Protein AF-A0A529NPZ7-F1 (afdb_monomer_lite)

Sequence (162 aa):
AHVDRLAELATPALFITGSEDRNSTPAMSAAMARLAPSGQCLVLSGEKHMMTIASPKKVTQHITAFLDRAADVAASAQTAFDPIEFRRALGSFLTGVTIVTTVDEAGDPRGFTANSFTSVSLEPPLVLVCIAKKALGHQAFSTSRGFAINILSEDQKAASGI

Radius of gyration: 30.35 Å; chains: 1; bounding box: 64×34×80 Å

pLDDT: mean 90.65, std 9.66, range [50.78, 98.12]

Secondary structure (DSSP, 8-state):
--GGGGGG--S-EEEEEETT-SSS-HHHHHHHHHHSTTEEEEEETT--TTHHHHSHHHHHHHHHHHHHHHHHHHHHT-----HHHHHHHHHTS----EEEEEE-TTS-EEEEEES--EEEETTTTEEE-PPPTT-TTHHHHHH-S--EEEEPPGGGGGGGG-

Structure (mmCIF, N/CA/C/O backbone):
data_AF-A0A529NPZ7-F1
#
_entry.id   AF-A0A529NPZ7-F1
#
loop_
_atom_site.group_PDB
_atom_site.id
_atom_site.type_symbol
_atom_site.label_atom_id
_atom_site.label_alt_id
_atom_site.label_comp_id
_atom_site.label_asym_id
_atom_site.label_entity_id
_atom_site.label_seq_id
_atom_site.pdbx_PDB_ins_code
_atom_site.Cartn_x
_atom_site.Cartn_y
_atom_site.Cartn_z
_atom_site.occupancy
_atom_site.B_iso_or_equiv
_atom_site.auth_seq_id
_atom_site.auth_comp_id
_atom_site.auth_asym_id
_atom_site.auth_atom_id
_atom_site.pdbx_PDB_model_num
ATOM 1 N N . ALA A 1 1 ? -34.585 10.339 27.191 1.00 50.78 1 ALA A N 1
ATOM 2 C CA . ALA A 1 1 ? -34.608 10.688 25.755 1.00 50.78 1 ALA A CA 1
ATOM 3 C C . ALA A 1 1 ? -33.430 10.117 24.937 1.00 50.78 1 ALA A C 1
ATOM 5 O O . ALA A 1 1 ? -33.435 10.294 23.729 1.00 50.78 1 ALA A O 1
ATOM 6 N N . HIS A 1 2 ? -32.443 9.412 25.527 1.00 58.34 2 HIS A N 1
ATOM 7 C CA . HIS A 1 2 ? -31.305 8.845 24.767 1.00 58.34 2 HIS A CA 1
ATOM 8 C C . HIS A 1 2 ? -31.008 7.359 25.045 1.00 58.34 2 HIS A C 1
ATOM 10 O O . HIS A 1 2 ? -30.018 6.845 24.539 1.00 58.34 2 HIS A O 1
ATOM 16 N N . VAL A 1 3 ? -31.838 6.664 25.835 1.00 60.53 3 VAL A N 1
ATOM 17 C CA . VAL A 1 3 ? -31.609 5.247 26.188 1.00 60.53 3 VAL A CA 1
ATOM 18 C C . VAL A 1 3 ? -31.648 4.358 24.942 1.00 60.53 3 VAL A C 1
ATOM 20 O O . VAL A 1 3 ? -30.805 3.479 24.799 1.00 60.53 3 VAL A O 1
ATOM 23 N N . ASP A 1 4 ? -32.537 4.667 23.998 1.00 71.38 4 ASP A N 1
ATOM 24 C CA . ASP A 1 4 ? -32.712 3.891 22.764 1.00 71.38 4 ASP A CA 1
ATOM 25 C C . ASP A 1 4 ? -31.493 3.975 21.827 1.00 71.38 4 ASP A C 1
ATOM 27 O O . ASP A 1 4 ? -31.254 3.072 21.034 1.00 71.38 4 ASP A O 1
ATOM 31 N N . ARG A 1 5 ? -30.660 5.017 21.969 1.00 85.31 5 ARG A N 1
ATOM 32 C CA . ARG A 1 5 ? -29.449 5.215 21.154 1.00 85.31 5 ARG A CA 1
ATOM 33 C C . ARG A 1 5 ? -28.237 4.433 21.655 1.00 85.31 5 ARG A C 1
ATOM 35 O O . ARG A 1 5 ? -27.226 4.380 20.963 1.00 85.31 5 ARG A O 1
ATOM 42 N N . LEU A 1 6 ? -28.306 3.831 22.846 1.00 87.44 6 LEU A N 1
ATOM 43 C CA . LEU A 1 6 ? -27.200 3.019 23.366 1.00 87.44 6 LEU A CA 1
ATOM 44 C C . LEU A 1 6 ? -26.922 1.807 22.468 1.00 87.44 6 LEU A C 1
ATOM 46 O O . LEU A 1 6 ? -25.761 1.450 22.286 1.00 87.44 6 LEU A O 1
ATOM 50 N N . ALA A 1 7 ? -27.965 1.248 21.848 1.00 88.19 7 ALA A N 1
ATOM 51 C CA . ALA A 1 7 ? -27.858 0.142 20.898 1.00 88.19 7 ALA A CA 1
ATOM 52 C C . ALA A 1 7 ? -27.091 0.503 19.614 1.00 88.19 7 ALA A C 1
ATOM 54 O O . ALA A 1 7 ? -26.570 -0.383 18.944 1.00 88.19 7 ALA A O 1
ATOM 55 N N . GLU A 1 8 ? -26.984 1.793 19.290 1.00 90.81 8 GLU A N 1
ATOM 56 C CA . GLU A 1 8 ? -26.308 2.298 18.090 1.00 90.81 8 GLU A CA 1
ATOM 57 C C . GLU A 1 8 ? -24.822 2.617 18.331 1.00 90.81 8 GLU A C 1
ATOM 59 O O . GLU A 1 8 ? -24.124 3.058 17.416 1.00 90.81 8 GLU A O 1
ATOM 64 N N . LEU A 1 9 ? -24.311 2.440 19.556 1.00 87.88 9 LEU A N 1
ATOM 65 C CA . LEU A 1 9 ? -22.918 2.750 19.871 1.00 87.88 9 LEU A CA 1
ATOM 66 C C . LEU A 1 9 ? -21.962 1.801 19.136 1.00 87.88 9 LEU A C 1
ATOM 68 O O . LEU A 1 9 ? -21.863 0.619 19.457 1.00 87.88 9 LEU A O 1
ATOM 72 N N . ALA A 1 10 ? -21.202 2.359 18.192 1.00 86.56 10 ALA A N 1
ATOM 73 C CA . ALA A 1 10 ? -20.157 1.648 17.453 1.00 86.56 10 ALA A CA 1
ATOM 74 C C . ALA A 1 10 ? -18.850 1.470 18.252 1.00 86.56 10 ALA A C 1
ATOM 76 O O . ALA A 1 10 ? -17.959 0.738 17.830 1.00 86.56 10 ALA A O 1
ATOM 77 N N . THR A 1 11 ? -18.713 2.150 19.392 1.00 86.81 11 THR A N 1
ATOM 78 C CA . THR A 1 11 ? -17.511 2.124 20.234 1.00 86.81 11 THR A CA 1
ATOM 79 C C . THR A 1 11 ? -17.769 1.385 21.547 1.00 86.81 11 THR A C 1
ATOM 81 O O . THR A 1 11 ? -18.888 1.447 22.066 1.00 86.81 11 THR A O 1
ATOM 84 N N . PRO A 1 12 ? -16.742 0.759 22.153 1.00 91.19 12 PRO A N 1
ATOM 85 C CA . PRO A 1 12 ? -16.838 0.245 23.515 1.00 91.19 12 PRO A CA 1
ATOM 86 C C . PRO A 1 12 ? -17.325 1.320 24.495 1.00 91.19 12 PRO A C 1
ATOM 88 O O . PRO A 1 12 ? -16.905 2.475 24.415 1.00 91.19 12 PRO A O 1
ATOM 91 N N . ALA A 1 13 ? -18.178 0.936 25.447 1.00 93.44 13 ALA A N 1
ATOM 92 C CA . ALA A 1 13 ? -18.731 1.850 26.446 1.00 93.44 13 ALA A CA 1
ATOM 93 C C . ALA A 1 13 ? -18.572 1.289 27.864 1.00 93.44 13 ALA A C 1
ATOM 95 O O . ALA A 1 13 ? -18.937 0.145 28.132 1.00 93.44 13 ALA A O 1
ATOM 96 N N . LEU A 1 14 ? -18.059 2.105 28.787 1.00 94.94 14 LEU A N 1
ATOM 97 C CA . LEU A 1 14 ? -17.931 1.756 30.201 1.00 94.94 14 LEU A CA 1
ATOM 98 C C . LEU A 1 14 ? -18.959 2.526 31.035 1.00 94.94 14 LEU A C 1
ATOM 100 O O . LEU A 1 14 ? -18.949 3.755 31.072 1.00 94.94 14 LEU A O 1
ATOM 104 N N . PHE A 1 15 ? -19.800 1.793 31.757 1.00 94.75 15 PHE A N 1
ATOM 105 C CA . PHE A 1 15 ? -20.763 2.319 32.718 1.00 94.75 15 PHE A CA 1
ATOM 106 C C . PHE A 1 15 ? -20.252 2.021 34.124 1.00 94.75 15 PHE A C 1
ATOM 108 O O . PHE A 1 15 ? -20.143 0.860 34.515 1.00 94.75 15 PHE A O 1
ATOM 115 N N . ILE A 1 16 ? -19.922 3.061 34.886 1.00 94.44 16 ILE A N 1
ATOM 116 C CA . ILE A 1 16 ? -19.408 2.922 36.251 1.00 94.44 16 ILE A CA 1
ATOM 117 C C . ILE A 1 16 ? -20.479 3.418 37.220 1.00 94.44 16 ILE A C 1
ATOM 119 O O . ILE A 1 16 ? -21.064 4.476 36.995 1.00 94.44 16 ILE A O 1
ATOM 123 N N . THR A 1 17 ? -20.691 2.703 38.322 1.00 95.56 17 THR A N 1
ATOM 124 C CA . THR A 1 17 ? -21.464 3.214 39.461 1.00 95.56 17 THR A CA 1
ATOM 125 C C . THR A 1 17 ? -20.941 2.692 40.797 1.00 95.56 17 THR A C 1
ATOM 127 O O . THR A 1 17 ? -20.174 1.732 40.840 1.00 95.56 17 THR A O 1
ATOM 130 N N . GLY A 1 18 ? -21.346 3.319 41.898 1.00 94.88 18 GLY A N 1
ATOM 131 C CA . GLY A 1 18 ? -21.068 2.853 43.249 1.00 94.88 18 GLY A CA 1
ATOM 132 C C . GLY A 1 18 ? -22.091 1.833 43.751 1.00 94.88 18 GLY A C 1
ATOM 133 O O . GLY A 1 18 ? -23.272 1.897 43.411 1.00 94.88 18 GLY A O 1
ATOM 134 N N . SER A 1 19 ? -21.661 0.889 44.593 1.00 94.88 19 SER A N 1
ATOM 135 C CA . SER A 1 19 ? -22.555 -0.130 45.167 1.00 94.88 19 SER A CA 1
ATOM 136 C C . SER A 1 19 ? -23.633 0.447 46.090 1.00 94.88 19 SER A C 1
ATOM 138 O O . SER A 1 19 ? -24.657 -0.194 46.304 1.00 94.88 19 SER A O 1
ATOM 140 N N . GLU A 1 20 ? -23.402 1.637 46.648 1.00 93.44 20 GLU A N 1
ATOM 141 C CA . GLU A 1 20 ? -24.321 2.330 47.557 1.00 93.44 20 GLU A CA 1
ATOM 142 C C . GLU A 1 20 ? -25.038 3.515 46.885 1.00 93.44 20 GLU A C 1
ATOM 144 O O . GLU A 1 20 ? -25.708 4.304 47.559 1.00 93.44 20 GLU A O 1
ATOM 149 N N . ASP A 1 21 ? -24.902 3.673 45.564 1.00 89.25 21 ASP A N 1
ATOM 150 C CA . ASP A 1 21 ? -25.582 4.732 44.824 1.00 89.25 21 ASP A CA 1
ATOM 151 C C . ASP A 1 21 ? -27.078 4.416 44.647 1.00 89.25 21 ASP A C 1
ATOM 153 O O . ASP A 1 21 ? -27.466 3.404 44.060 1.00 89.25 21 ASP A O 1
ATOM 157 N N . ARG A 1 22 ? -27.932 5.312 45.154 1.00 89.19 22 ARG A N 1
ATOM 158 C CA . ARG A 1 22 ? -29.396 5.229 45.033 1.00 89.19 22 ARG A CA 1
ATOM 159 C C . ARG A 1 22 ? -29.933 5.892 43.762 1.00 89.19 22 ARG A C 1
ATOM 161 O O . ARG A 1 22 ? -31.032 5.554 43.340 1.00 89.19 22 ARG A O 1
ATOM 168 N N . ASN A 1 23 ? -29.176 6.812 43.165 1.00 86.06 23 ASN A N 1
ATOM 169 C CA . ASN A 1 23 ? -29.573 7.567 41.975 1.00 86.06 23 ASN A CA 1
ATOM 170 C C . ASN A 1 23 ? -29.188 6.831 40.687 1.00 86.06 23 ASN A C 1
ATOM 172 O O . ASN A 1 23 ? -29.942 6.844 39.719 1.00 86.06 23 ASN A O 1
ATOM 176 N N . SER A 1 24 ? -28.029 6.168 40.683 1.00 85.62 24 SER A N 1
ATOM 177 C CA . SER A 1 24 ? -27.574 5.309 39.586 1.00 85.62 24 SER A CA 1
ATOM 178 C C . SER A 1 24 ? -27.286 3.911 40.115 1.00 85.62 24 SER A C 1
ATOM 180 O O . SER A 1 24 ? -26.137 3.509 40.255 1.00 85.62 24 SER A O 1
ATOM 182 N N . THR A 1 25 ? -28.328 3.154 40.452 1.00 92.94 25 THR A N 1
ATOM 183 C CA . THR A 1 25 ? -28.137 1.837 41.078 1.00 92.94 25 THR A CA 1
ATOM 184 C C . THR A 1 25 ? -27.304 0.886 40.199 1.00 92.94 25 THR A C 1
ATOM 186 O O . THR A 1 25 ? -27.367 0.971 38.967 1.00 92.94 25 THR A O 1
ATOM 189 N N . PRO A 1 26 ? -26.587 -0.091 40.790 1.00 93.25 26 PRO A N 1
ATOM 190 C CA . PRO A 1 26 ? -25.889 -1.139 40.037 1.00 93.25 26 PRO A CA 1
ATOM 191 C C . PRO A 1 26 ? -26.749 -1.825 38.967 1.00 93.25 26 PRO A C 1
ATOM 193 O O . PRO A 1 26 ? -26.279 -2.102 37.865 1.00 93.25 26 PRO A O 1
ATOM 196 N N . ALA A 1 27 ? -28.032 -2.051 39.264 1.00 93.69 27 ALA A N 1
ATOM 197 C CA . ALA A 1 27 ? -28.976 -2.646 38.325 1.00 93.69 27 ALA A CA 1
ATOM 198 C C . ALA A 1 27 ? -29.218 -1.757 37.093 1.00 93.69 27 ALA A C 1
ATOM 200 O O . ALA A 1 27 ? -29.284 -2.271 35.975 1.00 93.69 27 ALA A O 1
ATOM 201 N N . MET A 1 28 ? -29.308 -0.437 37.282 1.00 92.44 28 MET A N 1
ATOM 202 C CA . MET A 1 28 ? -29.471 0.524 36.188 1.00 92.44 28 MET A CA 1
ATOM 203 C C . MET A 1 28 ? -28.232 0.564 35.296 1.00 92.44 28 MET A C 1
ATOM 205 O O . MET A 1 28 ? -28.358 0.419 34.082 1.00 92.44 28 MET A O 1
ATOM 209 N N . SER A 1 29 ? -27.035 0.684 35.874 1.00 93.62 29 SER A N 1
ATOM 210 C CA . SER A 1 29 ? -25.790 0.692 35.094 1.00 93.62 29 SER A CA 1
ATOM 211 C C . SER A 1 29 ? -25.577 -0.624 34.341 1.00 93.62 29 SER A C 1
ATOM 213 O O . SER A 1 29 ? -25.164 -0.610 33.182 1.00 93.62 29 SER A O 1
ATOM 215 N N . ALA A 1 30 ? -25.951 -1.759 34.940 1.00 93.75 30 ALA A N 1
ATOM 216 C CA . ALA A 1 30 ? -25.925 -3.052 34.262 1.00 93.75 30 ALA A CA 1
ATOM 217 C C . ALA A 1 30 ? -26.935 -3.128 33.106 1.00 93.75 30 ALA A C 1
ATOM 219 O O . ALA A 1 30 ? -26.636 -3.713 32.066 1.00 93.75 30 ALA A O 1
ATOM 220 N N . ALA A 1 31 ? -28.125 -2.539 33.263 1.00 94.06 31 ALA A N 1
ATOM 221 C CA . ALA A 1 31 ? -29.108 -2.458 32.187 1.00 94.06 31 ALA A CA 1
ATOM 222 C C . ALA A 1 31 ? -28.602 -1.596 31.022 1.00 94.06 31 ALA A C 1
ATOM 224 O O . ALA A 1 31 ? -28.709 -2.019 29.876 1.00 94.06 31 ALA A O 1
ATOM 225 N N . MET A 1 32 ? -27.982 -0.447 31.306 1.00 93.25 32 MET A N 1
ATOM 226 C CA . MET A 1 32 ? -27.380 0.411 30.279 1.00 93.25 32 MET A CA 1
ATOM 227 C C . MET A 1 32 ? -26.240 -0.293 29.537 1.00 93.25 32 MET A C 1
ATOM 229 O O . MET A 1 32 ? -26.191 -0.244 28.311 1.00 93.25 32 MET A O 1
ATOM 233 N N . ALA A 1 33 ? -25.372 -1.007 30.259 1.00 93.56 33 ALA A N 1
ATOM 234 C CA . ALA A 1 33 ? -24.293 -1.777 29.648 1.00 93.56 33 ALA A CA 1
ATOM 235 C C . ALA A 1 33 ? -24.813 -2.865 28.699 1.00 93.56 33 ALA A C 1
ATOM 237 O O . ALA A 1 33 ? -24.243 -3.048 27.633 1.00 93.56 33 ALA A O 1
ATOM 238 N N . ARG A 1 34 ? -25.920 -3.541 29.039 1.00 94.12 34 ARG A N 1
ATOM 239 C CA . ARG A 1 34 ? -26.543 -4.542 28.154 1.00 94.12 34 ARG A CA 1
ATOM 240 C C . ARG A 1 34 ? -27.146 -3.950 26.881 1.00 94.12 34 ARG A C 1
ATOM 242 O O . ARG A 1 34 ? -27.279 -4.675 25.903 1.00 94.12 34 ARG A O 1
ATOM 249 N N . LEU A 1 35 ? -27.542 -2.678 26.900 1.00 93.62 35 LEU A N 1
ATOM 250 C CA . LEU A 1 35 ? -28.081 -2.006 25.718 1.00 93.62 35 LEU A CA 1
ATOM 251 C C . LEU A 1 35 ? -26.985 -1.595 24.731 1.00 93.62 35 LEU A C 1
ATOM 253 O O . LEU A 1 35 ? -27.279 -1.467 23.552 1.00 93.62 35 LEU A O 1
ATOM 257 N N . ALA A 1 36 ? -25.745 -1.396 25.184 1.00 91.69 36 ALA A N 1
ATOM 258 C CA . ALA A 1 36 ? -24.629 -1.065 24.305 1.00 91.69 36 ALA A CA 1
ATOM 259 C C . ALA A 1 36 ? -23.970 -2.345 23.742 1.00 91.69 36 ALA A C 1
ATOM 261 O O . ALA A 1 36 ? -23.602 -3.217 24.533 1.00 91.69 36 ALA A O 1
ATOM 262 N N . PRO A 1 37 ? -23.731 -2.461 22.417 1.00 89.75 37 PRO A N 1
ATOM 263 C CA . PRO A 1 37 ? -23.167 -3.672 21.801 1.00 89.75 37 PRO A CA 1
ATOM 264 C C . PRO A 1 37 ? -21.834 -4.137 22.405 1.00 89.75 37 PRO A C 1
ATOM 266 O O . PRO A 1 37 ? -21.543 -5.327 22.457 1.00 89.75 37 PRO A O 1
ATOM 269 N N . SER A 1 38 ? -21.017 -3.190 22.871 1.00 90.56 38 SER A N 1
ATOM 270 C CA . SER A 1 38 ? -19.747 -3.432 23.571 1.00 90.56 38 SER A CA 1
ATOM 271 C C . SER A 1 38 ? -19.728 -2.741 24.940 1.00 90.56 38 SER A C 1
ATOM 273 O O . SER A 1 38 ? -18.752 -2.088 25.318 1.00 90.56 38 SER A O 1
ATOM 275 N N . GLY A 1 39 ? -20.847 -2.826 25.665 1.00 92.12 39 GLY A N 1
ATOM 276 C CA . GLY A 1 39 ? -21.019 -2.220 26.980 1.00 92.12 39 GLY A CA 1
ATOM 277 C C . GLY A 1 39 ? -20.448 -3.057 28.125 1.00 92.12 39 GLY A C 1
ATOM 278 O O . GLY A 1 39 ? -20.653 -4.266 28.206 1.00 92.12 39 GLY A O 1
ATOM 279 N N . GLN A 1 40 ? -19.771 -2.398 29.062 1.00 93.88 40 GLN A N 1
ATOM 280 C CA . GLN A 1 40 ? -19.284 -2.993 30.307 1.00 93.88 40 GLN A CA 1
ATOM 281 C C . GLN A 1 40 ? -19.850 -2.232 31.502 1.00 93.88 40 GLN A C 1
ATOM 283 O O . GLN A 1 40 ? -19.872 -1.004 31.503 1.00 93.88 40 GLN A O 1
ATOM 288 N N . CYS A 1 41 ? -20.284 -2.953 32.535 1.00 95.56 41 CYS A N 1
ATOM 289 C CA . CYS A 1 41 ? -20.709 -2.359 33.799 1.00 95.56 41 CYS A CA 1
ATOM 290 C C . CYS A 1 41 ? -19.670 -2.647 34.880 1.00 95.56 41 CYS A C 1
ATO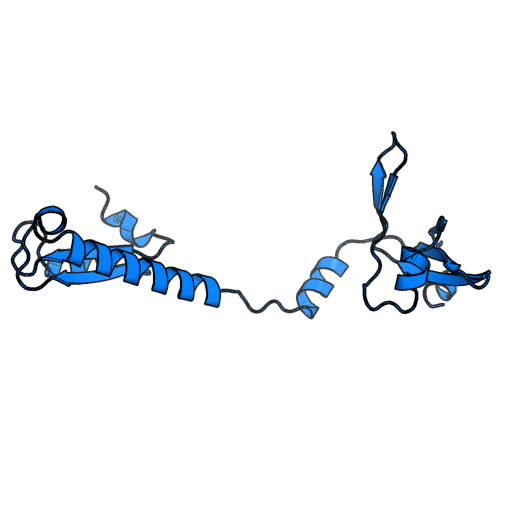M 292 O O . CYS A 1 41 ? -19.323 -3.804 35.114 1.00 95.56 41 CYS A O 1
ATOM 294 N N . LEU A 1 42 ? -19.229 -1.605 35.577 1.00 95.12 42 LEU A N 1
ATOM 295 C CA . LEU A 1 42 ? -18.346 -1.701 36.728 1.00 95.12 42 LEU A CA 1
ATOM 296 C C . LEU A 1 42 ? -19.031 -1.118 37.964 1.00 95.12 42 LEU A C 1
ATOM 298 O O . LEU A 1 42 ? -19.448 0.038 37.968 1.00 95.12 42 LEU A O 1
ATOM 302 N N . VAL A 1 43 ? -19.103 -1.916 39.028 1.00 95.62 43 VAL A N 1
ATOM 303 C CA . VAL A 1 43 ? -19.657 -1.494 40.318 1.00 95.62 43 VAL A CA 1
ATOM 304 C C . VAL A 1 43 ? -18.519 -1.334 41.318 1.00 95.62 43 VAL A C 1
ATOM 306 O O . VAL A 1 43 ? -17.831 -2.300 41.647 1.00 95.62 43 VAL A O 1
ATOM 309 N N . LEU A 1 44 ? -18.313 -0.117 41.813 1.00 94.00 44 LEU A N 1
ATOM 310 C CA . LEU A 1 44 ? -17.298 0.178 42.813 1.00 94.00 44 LEU A CA 1
ATOM 311 C C . LEU A 1 44 ? -17.871 -0.037 44.216 1.00 94.00 44 LEU A C 1
ATOM 313 O O . LEU A 1 44 ? -18.723 0.719 44.684 1.00 94.00 44 LEU A O 1
ATOM 317 N N . SER A 1 45 ? -17.382 -1.074 44.897 1.00 93.38 45 SER A N 1
ATOM 318 C CA . SER A 1 45 ? -17.786 -1.382 46.272 1.00 93.38 45 SER A CA 1
ATOM 319 C C . SER A 1 45 ? -17.494 -0.211 47.218 1.00 93.38 45 SER A C 1
ATOM 321 O O . SER A 1 45 ? -16.391 0.348 47.180 1.00 93.38 45 SER A O 1
ATOM 323 N N . GLY A 1 46 ? -18.478 0.123 48.057 1.00 92.38 46 GLY A N 1
ATOM 324 C CA . GLY A 1 46 ? -18.445 1.190 49.066 1.00 92.38 46 GLY A CA 1
ATOM 325 C C . GLY A 1 46 ? -18.615 2.612 48.520 1.00 92.38 46 GLY A C 1
ATOM 326 O O . GLY A 1 46 ? -18.593 3.568 49.287 1.00 92.38 46 GLY A O 1
ATOM 327 N N . GLU A 1 47 ? -18.771 2.777 47.205 1.00 94.38 47 GLU A N 1
ATOM 328 C CA . GLU A 1 47 ? -18.903 4.095 46.584 1.00 94.38 47 GLU A CA 1
ATOM 329 C C . GLU A 1 47 ? -20.372 4.515 46.419 1.00 94.38 47 GLU A C 1
ATOM 331 O O . GLU A 1 47 ? -21.279 3.683 46.327 1.00 94.38 47 GLU A O 1
ATOM 336 N N . LYS A 1 48 ? -20.592 5.830 46.323 1.00 91.62 48 LYS A N 1
ATOM 337 C CA . LYS A 1 48 ? -21.898 6.476 46.094 1.00 91.62 48 LYS A CA 1
ATOM 338 C C . LYS A 1 48 ? -21.851 7.335 44.826 1.00 91.62 48 LYS A C 1
ATOM 340 O O . LYS A 1 48 ? -20.840 7.376 44.135 1.00 91.62 48 LYS A O 1
ATOM 345 N N . HIS A 1 49 ? -22.924 8.076 44.559 1.00 88.12 49 HIS A N 1
ATOM 346 C CA . HIS A 1 49 ? -23.112 8.877 43.343 1.00 88.12 49 HIS A CA 1
ATOM 347 C C . HIS A 1 49 ? -21.925 9.760 42.929 1.00 88.12 49 HIS A C 1
ATOM 349 O O . HIS A 1 49 ? -21.587 9.852 41.754 1.00 88.12 49 HIS A O 1
ATOM 355 N N . MET A 1 50 ? -21.239 10.370 43.895 1.00 90.44 50 MET A N 1
ATOM 356 C CA . MET A 1 50 ? -20.124 11.289 43.644 1.00 90.44 50 MET A CA 1
ATOM 357 C C . MET A 1 50 ? -18.748 10.596 43.679 1.00 90.44 50 MET A C 1
ATOM 359 O O . MET A 1 50 ? -17.756 11.220 44.052 1.00 90.44 50 MET A O 1
ATOM 363 N N . MET A 1 51 ? -18.657 9.312 43.314 1.00 91.06 51 MET A N 1
ATOM 364 C CA . MET A 1 51 ? -17.408 8.524 43.344 1.00 91.06 51 MET A CA 1
ATOM 365 C C . MET A 1 51 ? -16.261 9.125 42.516 1.00 91.06 51 MET A C 1
ATOM 367 O O . MET A 1 51 ? -15.094 8.929 42.840 1.00 91.06 51 MET A O 1
ATOM 371 N N . THR A 1 52 ? -16.578 9.892 41.469 1.00 88.88 52 THR A N 1
ATOM 372 C CA . THR A 1 52 ? -15.594 10.618 40.650 1.00 88.88 52 THR A CA 1
ATOM 373 C C . THR A 1 52 ? -14.871 11.710 41.438 1.00 88.88 52 THR A C 1
ATOM 375 O O . THR A 1 52 ? -13.729 12.026 41.121 1.00 88.88 52 THR A O 1
ATOM 378 N N . ILE A 1 53 ? -15.511 12.257 42.477 1.00 91.38 53 ILE A N 1
ATOM 379 C CA . ILE A 1 53 ? -14.947 13.277 43.370 1.00 91.38 53 ILE A CA 1
ATOM 380 C C . ILE A 1 53 ? -14.417 12.647 44.659 1.00 91.38 53 ILE A C 1
ATOM 382 O O . ILE A 1 53 ? -13.356 13.034 45.137 1.00 91.38 53 ILE A O 1
ATOM 386 N N . ALA A 1 54 ? -15.142 11.676 45.221 1.00 90.81 54 ALA A N 1
ATOM 387 C CA . ALA A 1 54 ? -14.768 11.027 46.477 1.00 90.81 54 ALA A CA 1
ATOM 388 C C . ALA A 1 54 ? -13.549 10.102 46.320 1.00 90.81 54 ALA A C 1
ATOM 390 O O . ALA A 1 54 ? -12.673 10.080 47.183 1.00 90.81 54 ALA A O 1
ATOM 391 N N . SER A 1 55 ? -13.464 9.392 45.191 1.00 93.19 55 SER A N 1
ATOM 392 C CA . SER A 1 55 ? -12.446 8.374 44.918 1.00 93.19 55 SER A CA 1
ATOM 393 C C . SER A 1 55 ? -11.844 8.528 43.510 1.00 93.19 55 SER A C 1
ATOM 395 O O . SER A 1 55 ? -11.812 7.563 42.737 1.00 93.19 55 SER A O 1
ATOM 397 N N . PRO A 1 56 ? -11.307 9.713 43.147 1.00 93.38 56 PRO A N 1
ATOM 398 C CA . PRO A 1 56 ? -10.892 10.024 41.778 1.00 93.38 56 PRO A CA 1
ATOM 399 C C . PRO A 1 56 ? -9.828 9.056 41.261 1.00 93.38 56 PRO A C 1
ATOM 401 O O . PRO A 1 56 ? -9.919 8.581 40.136 1.00 93.38 56 PRO A O 1
ATOM 404 N N . LYS A 1 57 ? -8.854 8.676 42.100 1.00 93.94 57 LYS A N 1
ATOM 405 C CA . LYS A 1 57 ? -7.794 7.729 41.713 1.00 93.94 57 LYS A CA 1
ATOM 406 C C . LYS A 1 57 ? -8.353 6.362 41.312 1.00 93.94 57 LYS A C 1
ATOM 408 O O . LYS A 1 57 ? -7.931 5.807 40.303 1.00 93.94 57 LYS A O 1
ATOM 413 N N . LYS A 1 58 ? -9.313 5.845 42.084 1.00 92.94 58 LYS A N 1
ATOM 414 C CA . LYS A 1 58 ? -9.951 4.543 41.848 1.00 92.94 58 LYS A CA 1
ATOM 415 C C . LYS A 1 58 ? -10.732 4.566 40.537 1.00 92.94 58 LYS A C 1
ATOM 417 O O . LYS A 1 58 ? -10.577 3.670 39.717 1.00 92.94 58 LYS A O 1
ATOM 422 N N . VAL A 1 59 ? -11.515 5.622 40.306 1.00 93.31 59 VAL A N 1
ATOM 423 C CA . VAL A 1 59 ? -12.277 5.783 39.061 1.00 93.31 59 VAL A CA 1
ATOM 424 C C . VAL A 1 59 ? -11.344 5.913 37.855 1.00 93.31 59 VAL A C 1
ATOM 426 O O . VAL A 1 59 ? -11.507 5.175 36.885 1.00 93.31 59 VAL A O 1
ATOM 429 N N . THR A 1 60 ? -10.331 6.781 37.927 1.00 94.12 60 THR A N 1
ATOM 430 C CA . THR A 1 60 ? -9.365 6.978 36.837 1.00 94.12 60 THR A CA 1
ATOM 431 C C . THR A 1 60 ? -8.633 5.687 36.489 1.00 94.12 60 THR A C 1
ATOM 433 O O . THR A 1 60 ? -8.536 5.355 35.313 1.00 94.12 60 THR A O 1
ATOM 436 N N . GLN A 1 61 ? -8.191 4.910 37.484 1.00 95.50 61 GLN A N 1
ATOM 437 C CA . GLN A 1 61 ? -7.526 3.626 37.249 1.00 95.50 61 GLN A CA 1
ATOM 438 C C . GLN A 1 61 ? -8.388 2.672 36.407 1.00 95.50 61 GLN A C 1
ATOM 440 O O . GLN A 1 61 ? -7.884 2.008 35.502 1.00 95.50 61 GLN A O 1
ATOM 445 N N . HIS A 1 62 ? -9.692 2.613 36.677 1.00 94.69 62 HIS A N 1
ATOM 446 C CA . HIS A 1 62 ? -10.604 1.761 35.920 1.00 94.69 62 HIS A CA 1
ATOM 447 C C . HIS A 1 62 ? -10.890 2.282 34.512 1.00 94.69 62 HIS A C 1
ATOM 449 O O . HIS A 1 62 ? -10.999 1.473 33.590 1.00 94.69 62 HIS A O 1
ATOM 455 N N . ILE A 1 63 ? -10.974 3.603 34.337 1.00 94.25 63 ILE A N 1
ATOM 456 C CA . ILE A 1 63 ? -11.113 4.222 33.014 1.00 94.25 63 ILE A CA 1
ATOM 457 C C . ILE A 1 63 ? -9.880 3.910 32.165 1.00 94.25 63 ILE A C 1
ATOM 459 O O . ILE A 1 63 ? -10.028 3.412 31.054 1.00 94.25 63 ILE A O 1
ATOM 463 N N . THR A 1 64 ? -8.673 4.123 32.695 1.00 93.75 64 THR A N 1
ATOM 464 C CA . THR A 1 64 ? -7.425 3.819 31.980 1.00 93.75 64 THR A CA 1
ATOM 465 C C . THR A 1 64 ? -7.359 2.346 31.590 1.00 93.75 64 THR A C 1
ATOM 467 O O . THR A 1 64 ? -7.206 2.036 30.416 1.00 93.75 64 THR A O 1
ATOM 470 N N . ALA A 1 65 ? -7.616 1.431 32.530 1.00 93.38 65 ALA A N 1
ATOM 471 C CA . ALA A 1 65 ? -7.590 -0.001 32.237 1.00 93.38 65 ALA A CA 1
ATOM 472 C C . ALA A 1 65 ? -8.635 -0.429 31.186 1.00 93.38 65 ALA A C 1
ATOM 474 O O . ALA A 1 65 ? -8.438 -1.415 30.478 1.00 93.38 65 ALA A O 1
ATOM 475 N N . PHE A 1 66 ? -9.773 0.264 31.105 1.00 93.94 66 PHE A N 1
ATOM 476 C CA . PHE A 1 66 ? -10.765 0.035 30.056 1.00 93.94 66 PHE A CA 1
ATOM 477 C C . PHE A 1 66 ? -10.278 0.525 28.689 1.00 93.94 66 PHE A C 1
ATOM 479 O O . PHE A 1 66 ? -10.434 -0.200 27.708 1.00 93.94 66 PHE A O 1
ATOM 486 N N . LEU A 1 67 ? -9.668 1.712 28.635 1.00 91.12 67 LEU A N 1
ATOM 487 C CA . LEU A 1 67 ? -9.112 2.273 27.404 1.00 91.12 67 LEU A CA 1
ATOM 488 C C . LEU A 1 67 ? -7.984 1.400 26.844 1.00 91.12 67 LEU A C 1
ATOM 490 O O . LEU A 1 67 ? -7.994 1.118 25.649 1.00 91.12 67 LEU A O 1
ATOM 494 N N . ASP A 1 68 ? -7.087 0.902 27.697 1.00 90.00 68 ASP A N 1
ATOM 495 C CA . ASP A 1 68 ? -5.979 0.034 27.277 1.00 90.00 68 ASP A CA 1
ATOM 496 C C . ASP A 1 68 ? -6.500 -1.266 26.642 1.00 90.00 68 ASP A C 1
ATOM 498 O O . ASP A 1 68 ? -6.123 -1.624 25.529 1.00 90.00 68 ASP A O 1
ATOM 502 N N . ARG A 1 69 ? -7.475 -1.928 27.283 1.00 83.94 69 ARG A N 1
ATOM 503 C CA . ARG A 1 69 ? -8.099 -3.139 26.721 1.00 83.94 69 ARG A CA 1
ATOM 504 C C . ARG A 1 69 ? -8.861 -2.868 25.425 1.00 83.94 69 ARG A C 1
ATOM 506 O O . ARG A 1 69 ? -8.868 -3.712 24.534 1.00 83.94 69 ARG A O 1
ATOM 513 N N . ALA A 1 70 ? -9.540 -1.726 25.320 1.00 77.75 70 ALA A N 1
ATOM 514 C CA . ALA A 1 70 ? -10.241 -1.349 24.095 1.00 77.75 70 ALA A CA 1
ATOM 515 C C . ALA A 1 70 ? -9.256 -1.104 22.940 1.00 77.75 70 ALA A C 1
ATOM 517 O O . ALA A 1 70 ? -9.541 -1.492 21.806 1.00 77.75 70 ALA A O 1
ATOM 518 N N . ALA A 1 71 ? -8.090 -0.522 23.232 1.00 75.62 71 ALA A N 1
ATOM 519 C CA . ALA A 1 71 ? -7.014 -0.351 22.265 1.00 75.62 71 ALA A CA 1
ATOM 520 C C . ALA A 1 71 ? -6.438 -1.701 21.802 1.00 75.62 71 ALA A C 1
ATOM 522 O O . ALA A 1 71 ? -6.264 -1.890 20.601 1.00 75.62 71 ALA A O 1
ATOM 523 N N . ASP A 1 72 ? -6.239 -2.665 22.706 1.00 74.50 72 ASP A N 1
ATOM 524 C CA . ASP A 1 72 ? -5.775 -4.018 22.353 1.00 74.50 72 ASP A CA 1
ATOM 525 C C . ASP A 1 72 ? -6.774 -4.768 21.451 1.00 74.50 72 ASP A C 1
ATOM 527 O O . ASP A 1 72 ? -6.392 -5.450 20.493 1.00 74.50 72 ASP A O 1
ATOM 531 N N . VAL A 1 73 ? -8.078 -4.623 21.710 1.00 69.25 73 VAL A N 1
ATOM 532 C CA . VAL A 1 73 ? -9.132 -5.198 20.854 1.00 69.25 73 VAL A CA 1
ATOM 533 C C . VAL A 1 73 ? -9.150 -4.525 19.479 1.00 69.25 73 VAL A C 1
ATOM 535 O O . VAL A 1 73 ? -9.244 -5.211 18.465 1.00 69.25 73 VAL A 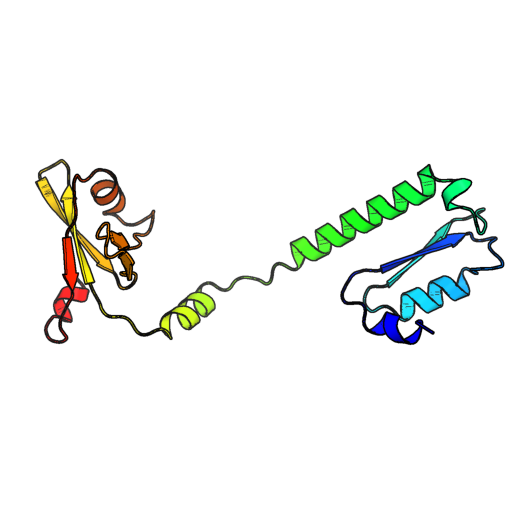O 1
ATOM 538 N N . ALA A 1 74 ? -9.002 -3.200 19.410 1.00 64.75 74 ALA A N 1
ATOM 539 C CA . ALA A 1 74 ? -8.921 -2.485 18.136 1.00 64.75 74 ALA A CA 1
ATOM 540 C C . ALA A 1 74 ? -7.649 -2.841 17.340 1.00 64.75 74 ALA A C 1
ATOM 542 O O . ALA A 1 74 ? -7.710 -2.994 16.123 1.00 64.75 74 ALA A O 1
ATOM 543 N N . ALA A 1 75 ? -6.514 -3.027 18.018 1.00 63.34 75 ALA A N 1
ATOM 544 C CA . ALA A 1 75 ? -5.252 -3.433 17.402 1.00 63.34 75 ALA A CA 1
ATOM 545 C C . ALA A 1 75 ? -5.275 -4.894 16.915 1.00 63.34 75 ALA A C 1
ATOM 547 O O . ALA A 1 75 ? -4.692 -5.213 15.881 1.00 63.34 75 ALA A O 1
ATOM 548 N N . SER A 1 76 ? -5.977 -5.785 17.621 1.00 60.28 76 SER A N 1
ATOM 549 C CA . SER A 1 76 ? -6.186 -7.176 17.185 1.00 60.28 76 SER A CA 1
ATOM 550 C C . SER A 1 76 ? -7.277 -7.325 16.118 1.00 60.28 76 SER A C 1
ATOM 552 O O . SER A 1 76 ? -7.256 -8.296 15.365 1.00 60.28 76 SER A O 1
ATOM 554 N N . ALA A 1 77 ? -8.168 -6.337 15.973 1.00 58.59 77 ALA A N 1
ATOM 555 C CA . ALA A 1 77 ? -9.130 -6.224 14.875 1.00 58.59 77 ALA A CA 1
ATOM 556 C C . ALA A 1 77 ? -8.501 -5.749 13.546 1.00 58.59 77 ALA A C 1
ATOM 558 O O . ALA A 1 77 ? -9.213 -5.334 12.629 1.00 58.59 77 ALA A O 1
ATOM 559 N N . GLN A 1 78 ? -7.176 -5.841 13.401 1.00 58.38 78 GLN A N 1
ATOM 560 C CA . GLN A 1 78 ? -6.521 -5.796 12.102 1.00 58.38 78 GLN A CA 1
ATOM 561 C C . GLN A 1 78 ? -7.001 -7.013 11.294 1.00 58.38 78 GLN A C 1
ATOM 563 O O . GLN A 1 78 ? -6.477 -8.117 11.438 1.00 58.38 78 GLN A O 1
ATOM 568 N N . THR A 1 79 ? -8.029 -6.833 10.460 1.00 62.22 79 THR A N 1
ATOM 569 C CA . THR A 1 79 ? -8.452 -7.840 9.477 1.00 62.22 79 THR A CA 1
ATOM 570 C C . THR A 1 79 ? -7.220 -8.397 8.777 1.00 62.22 79 THR A C 1
ATOM 572 O O . THR A 1 79 ? -6.396 -7.622 8.283 1.00 62.22 79 THR A O 1
ATOM 575 N N . ALA A 1 80 ? -7.086 -9.725 8.757 1.00 69.38 80 ALA A N 1
ATOM 576 C CA . ALA A 1 80 ? -5.997 -10.399 8.067 1.00 69.38 80 ALA A CA 1
ATOM 577 C C . ALA A 1 80 ? -5.949 -9.903 6.614 1.00 69.38 80 ALA A C 1
ATOM 579 O O . ALA A 1 80 ? -6.856 -10.158 5.825 1.00 69.38 80 ALA A O 1
ATOM 580 N N . PHE A 1 81 ? -4.919 -9.127 6.283 1.00 81.06 81 PHE A N 1
ATOM 581 C CA . PHE A 1 81 ? -4.709 -8.617 4.937 1.00 81.06 81 PHE A CA 1
ATOM 582 C C . PHE A 1 81 ? -4.287 -9.784 4.045 1.00 81.06 81 PHE A C 1
ATOM 584 O O . PHE A 1 81 ? -3.203 -10.331 4.243 1.00 81.06 81 PHE A O 1
ATOM 591 N N . ASP A 1 82 ? -5.129 -10.167 3.084 1.00 89.69 82 ASP A N 1
ATOM 592 C CA . ASP A 1 82 ? -4.795 -11.182 2.085 1.00 89.69 82 ASP A CA 1
ATOM 593 C C . ASP A 1 82 ? -4.098 -10.520 0.876 1.00 89.69 82 ASP A C 1
ATOM 595 O O . ASP A 1 82 ? -4.742 -9.803 0.098 1.00 89.69 82 ASP A O 1
ATOM 599 N N . PRO A 1 83 ? -2.785 -10.751 0.667 1.00 90.62 83 PRO A N 1
ATOM 600 C CA . PRO A 1 83 ? -2.053 -10.155 -0.446 1.00 90.62 83 PRO A CA 1
ATOM 601 C C . PRO A 1 83 ? -2.547 -10.614 -1.824 1.00 90.62 83 PRO A C 1
ATOM 603 O O . PRO A 1 83 ? -2.328 -9.909 -2.813 1.00 90.62 83 PRO A O 1
ATOM 606 N N . ILE A 1 84 ? -3.172 -11.793 -1.917 1.00 93.00 84 ILE A N 1
ATOM 607 C CA . ILE A 1 84 ? -3.700 -12.336 -3.173 1.00 93.00 84 ILE A CA 1
ATOM 608 C C . ILE A 1 84 ? -4.962 -11.575 -3.566 1.00 93.00 84 ILE A C 1
ATOM 610 O O . ILE A 1 84 ? -5.050 -11.110 -4.704 1.00 93.00 84 ILE A O 1
ATOM 614 N N . GLU A 1 85 ? -5.898 -11.393 -2.635 1.00 94.38 85 GLU A N 1
ATOM 615 C CA . GLU A 1 85 ? -7.110 -10.600 -2.876 1.00 94.38 85 GLU A CA 1
ATOM 616 C C . GLU A 1 85 ? -6.775 -9.142 -3.182 1.00 94.38 85 GLU A C 1
ATOM 618 O O . GLU A 1 85 ? -7.294 -8.574 -4.142 1.00 94.38 85 GLU A O 1
ATOM 623 N N . PHE A 1 86 ? -5.814 -8.554 -2.464 1.00 93.56 86 PHE A N 1
ATOM 624 C CA . PHE A 1 86 ? -5.335 -7.210 -2.781 1.00 93.56 86 PHE A CA 1
ATOM 625 C C . PHE A 1 86 ? -4.763 -7.115 -4.203 1.00 93.56 86 PHE A C 1
ATOM 627 O O . PHE A 1 86 ? -5.094 -6.194 -4.952 1.00 93.56 86 PHE A O 1
ATOM 634 N N . ARG A 1 87 ? -3.945 -8.092 -4.624 1.00 94.00 87 ARG A N 1
ATOM 635 C CA . ARG A 1 87 ? -3.413 -8.143 -5.995 1.00 94.00 87 ARG A CA 1
ATOM 636 C C . ARG A 1 87 ? -4.526 -8.286 -7.034 1.00 94.00 87 ARG A C 1
ATOM 638 O O . ARG A 1 87 ? -4.448 -7.637 -8.074 1.00 94.00 87 ARG A O 1
ATOM 645 N N . ARG A 1 88 ? -5.544 -9.112 -6.772 1.00 94.56 88 ARG A N 1
ATOM 646 C CA . ARG A 1 88 ? -6.710 -9.272 -7.659 1.00 94.56 88 ARG A CA 1
ATOM 647 C C . ARG A 1 88 ? -7.485 -7.967 -7.794 1.00 94.56 88 ARG A C 1
ATOM 649 O O . ARG A 1 88 ? -7.784 -7.566 -8.914 1.00 94.56 88 ARG A O 1
ATOM 656 N N . ALA A 1 89 ? -7.739 -7.286 -6.678 1.00 95.44 89 ALA A N 1
ATOM 657 C CA . ALA A 1 89 ? -8.410 -5.993 -6.671 1.00 95.44 89 ALA A CA 1
ATOM 658 C C . ALA A 1 89 ? -7.641 -4.955 -7.504 1.00 95.44 89 ALA A C 1
ATOM 660 O O . ALA A 1 89 ? -8.231 -4.327 -8.381 1.00 95.44 89 ALA A O 1
ATOM 661 N N . LEU A 1 90 ? -6.321 -4.830 -7.319 1.00 95.38 90 LEU A N 1
ATOM 662 C CA . LEU A 1 90 ? -5.496 -3.921 -8.126 1.00 95.38 90 LEU A CA 1
ATOM 663 C C . LEU A 1 90 ? -5.453 -4.308 -9.612 1.00 95.38 90 LEU A C 1
ATOM 665 O O . LEU A 1 90 ? -5.450 -3.431 -10.468 1.00 95.38 90 LEU A O 1
ATOM 669 N N . GLY A 1 91 ? -5.463 -5.607 -9.925 1.00 94.25 91 GLY A N 1
ATOM 670 C CA . GLY A 1 91 ? -5.473 -6.112 -11.301 1.00 94.25 91 GLY A CA 1
ATOM 671 C C . GLY A 1 91 ? -6.745 -5.789 -12.095 1.00 94.25 91 GLY A C 1
ATOM 672 O O . GLY A 1 91 ? -6.748 -5.952 -13.311 1.00 94.25 91 GLY A O 1
ATOM 673 N N . SER A 1 92 ? -7.812 -5.323 -11.435 1.00 94.88 92 SER A N 1
ATOM 674 C CA . SER A 1 92 ? -9.032 -4.849 -12.105 1.00 94.88 92 SER A CA 1
ATOM 675 C C . SER A 1 92 ? -8.864 -3.482 -12.781 1.00 94.88 92 SER A C 1
ATOM 677 O O . SER A 1 92 ? -9.639 -3.138 -13.674 1.00 94.88 92 SER A O 1
ATOM 679 N N . PHE A 1 93 ? -7.848 -2.708 -12.387 1.00 96.00 93 PHE A N 1
ATOM 680 C CA . PHE A 1 93 ? -7.525 -1.436 -13.016 1.00 96.00 93 PHE A CA 1
ATOM 681 C C . PHE A 1 93 ? -6.642 -1.667 -14.246 1.00 96.00 93 PHE A C 1
ATOM 683 O O . PHE A 1 93 ? -5.504 -2.124 -14.139 1.00 96.00 93 PHE A O 1
ATOM 690 N N . LEU A 1 94 ? -7.185 -1.358 -15.423 1.00 94.19 94 LEU A N 1
ATOM 691 C CA . LEU A 1 94 ? -6.498 -1.530 -16.701 1.00 94.19 94 LEU A CA 1
ATOM 692 C C . LEU A 1 94 ? -5.335 -0.539 -16.843 1.00 94.19 94 LEU A C 1
ATOM 694 O O . LEU A 1 94 ? -5.502 0.663 -16.640 1.00 94.19 94 LEU A O 1
ATOM 698 N N . THR A 1 95 ? -4.172 -1.040 -17.260 1.00 96.44 95 THR A N 1
ATOM 699 C CA . THR A 1 95 ? -2.973 -0.238 -17.533 1.00 96.44 95 THR A CA 1
ATOM 700 C C . THR A 1 95 ? -2.293 -0.686 -18.826 1.00 96.44 95 THR A C 1
ATOM 702 O O . THR A 1 95 ? -2.481 -1.811 -19.291 1.00 96.44 95 THR A O 1
ATOM 705 N N . GLY A 1 96 ? -1.496 0.206 -19.419 1.00 95.31 96 GLY A N 1
ATOM 706 C CA . GLY A 1 96 ? -0.521 -0.187 -20.437 1.00 95.31 96 GLY A CA 1
ATOM 707 C C . GLY A 1 96 ? 0.672 -0.924 -19.818 1.00 95.31 96 GLY A C 1
ATOM 708 O O . GLY A 1 96 ? 0.804 -1.018 -18.597 1.00 95.31 96 GLY A O 1
ATOM 709 N N . VAL A 1 97 ? 1.576 -1.406 -20.669 1.00 96.94 97 VAL A N 1
ATOM 710 C CA . VAL A 1 97 ? 2.827 -2.045 -20.242 1.00 96.94 97 VAL A CA 1
ATOM 711 C C . VAL A 1 97 ? 4.006 -1.193 -20.687 1.00 96.94 97 VAL A C 1
ATOM 713 O O . VAL A 1 97 ? 4.056 -0.736 -21.830 1.00 96.94 97 VAL A O 1
ATOM 716 N N . THR A 1 98 ? 4.962 -0.985 -19.787 1.00 98.12 98 THR A N 1
ATOM 717 C CA . THR A 1 98 ? 6.213 -0.296 -20.089 1.00 98.12 98 THR A CA 1
ATOM 718 C C . THR A 1 98 ? 7.419 -1.167 -19.762 1.00 98.12 98 THR A C 1
ATOM 720 O O . THR A 1 98 ? 7.356 -2.040 -18.896 1.00 98.12 98 THR A O 1
ATOM 723 N N . ILE A 1 99 ? 8.534 -0.918 -20.445 1.00 97.62 99 ILE A N 1
ATOM 724 C CA . ILE A 1 99 ? 9.859 -1.381 -20.028 1.00 97.62 99 ILE A CA 1
ATOM 725 C C . ILE A 1 99 ? 10.640 -0.158 -19.572 1.00 97.62 99 ILE A C 1
ATOM 727 O O . ILE A 1 99 ? 10.870 0.778 -20.345 1.00 97.62 99 ILE A O 1
ATOM 731 N N . VAL A 1 100 ? 11.054 -0.169 -18.311 1.00 97.62 100 VAL A N 1
ATOM 732 C CA . VAL A 1 100 ? 11.914 0.864 -17.739 1.00 97.62 100 VAL A CA 1
ATOM 733 C C . VAL A 1 100 ? 13.353 0.410 -17.897 1.00 97.62 100 VAL A C 1
ATOM 735 O O . VAL A 1 100 ? 13.678 -0.710 -17.508 1.00 97.62 100 VAL A O 1
ATOM 738 N N . THR A 1 101 ? 14.216 1.258 -18.448 1.00 97.19 101 THR A N 1
ATOM 739 C CA . THR A 1 101 ? 15.620 0.912 -18.708 1.00 97.19 101 THR A CA 1
ATOM 740 C C . THR A 1 101 ? 16.577 1.934 -18.122 1.00 97.19 101 THR A C 1
ATOM 742 O O . THR A 1 101 ? 16.293 3.130 -18.106 1.00 97.19 101 THR A O 1
ATOM 745 N N . THR A 1 102 ? 17.738 1.464 -17.688 1.00 97.31 102 THR A N 1
ATOM 746 C CA . THR A 1 102 ? 18.874 2.273 -17.250 1.00 97.31 102 THR A CA 1
ATOM 747 C C . THR A 1 102 ? 20.178 1.593 -17.664 1.00 97.31 102 THR A C 1
ATOM 749 O O . THR A 1 102 ? 20.175 0.461 -18.146 1.00 97.31 102 THR A O 1
ATOM 752 N N . VAL A 1 103 ? 21.296 2.274 -17.453 1.00 96.19 103 VAL A N 1
ATOM 753 C CA . VAL A 1 103 ? 22.637 1.689 -17.481 1.00 96.19 103 VAL A CA 1
ATOM 754 C C . VAL A 1 103 ? 23.169 1.679 -16.048 1.00 96.19 103 VAL A C 1
ATOM 756 O O . VAL A 1 103 ? 22.888 2.616 -15.296 1.00 96.19 103 VAL A O 1
ATOM 759 N N . ASP A 1 104 ? 23.847 0.609 -15.638 1.00 94.44 104 ASP A N 1
ATOM 760 C CA . ASP A 1 104 ? 24.497 0.543 -14.325 1.00 94.44 104 ASP A CA 1
ATOM 761 C C . ASP A 1 104 ? 25.913 1.152 -14.333 1.00 94.44 104 ASP A C 1
ATOM 763 O O . ASP A 1 104 ? 26.384 1.679 -15.341 1.00 94.44 104 ASP A O 1
ATOM 767 N N . GLU A 1 105 ? 26.600 1.109 -13.191 1.00 91.62 105 GLU A N 1
ATOM 768 C CA . GLU A 1 105 ? 27.946 1.682 -13.040 1.00 91.62 105 GLU A CA 1
ATOM 769 C C . GLU A 1 105 ? 29.009 0.990 -13.907 1.00 91.62 105 GLU A C 1
ATOM 771 O O . GLU A 1 105 ? 30.003 1.621 -14.264 1.00 91.62 105 GLU A O 1
ATOM 776 N N . ALA A 1 106 ? 28.802 -0.280 -14.268 1.00 92.75 106 ALA A N 1
ATOM 777 C CA . ALA A 1 106 ? 29.700 -1.030 -15.142 1.00 92.75 106 ALA A CA 1
ATOM 778 C C . ALA A 1 106 ? 29.453 -0.737 -16.632 1.00 92.75 106 ALA A C 1
ATOM 780 O O . ALA A 1 106 ? 30.241 -1.157 -17.478 1.00 92.75 106 ALA A O 1
ATOM 781 N N . GLY A 1 107 ? 28.390 0.005 -16.960 1.00 93.06 107 GLY A N 1
ATOM 782 C CA . GLY A 1 107 ? 27.978 0.262 -18.335 1.00 93.06 107 GLY A CA 1
ATOM 783 C C . GLY A 1 107 ? 27.011 -0.784 -18.892 1.00 93.06 107 GLY A C 1
ATOM 784 O O . GLY A 1 107 ? 26.660 -0.704 -20.071 1.00 93.06 107 GLY A O 1
ATOM 785 N N . ASP A 1 108 ? 26.547 -1.735 -18.075 1.00 94.38 108 ASP A N 1
ATOM 786 C CA . ASP A 1 108 ? 25.635 -2.780 -18.529 1.00 94.38 108 ASP A CA 1
ATOM 787 C C . ASP A 1 108 ? 24.185 -2.266 -18.571 1.00 94.38 108 ASP A C 1
ATOM 789 O O . ASP A 1 108 ? 23.720 -1.601 -17.633 1.00 94.38 108 ASP A O 1
ATOM 793 N N . PRO A 1 109 ? 23.412 -2.601 -19.621 1.00 94.38 109 PRO A N 1
ATOM 794 C CA . PRO A 1 109 ? 22.000 -2.262 -19.679 1.00 94.38 109 PRO A CA 1
ATOM 795 C C . PRO A 1 109 ? 21.203 -3.067 -18.645 1.00 94.38 109 PRO A C 1
ATOM 797 O O . PRO A 1 109 ? 21.318 -4.290 -18.537 1.00 94.38 109 PRO A O 1
ATOM 800 N N . ARG A 1 110 ? 20.335 -2.374 -17.907 1.00 95.31 110 ARG A N 1
ATOM 801 C CA . ARG A 1 110 ? 19.394 -2.957 -16.943 1.00 95.31 110 ARG A CA 1
ATOM 802 C C . ARG A 1 110 ? 17.982 -2.516 -17.283 1.00 95.31 110 ARG A C 1
ATOM 804 O O . ARG A 1 110 ? 17.757 -1.366 -17.655 1.00 95.31 110 ARG A O 1
ATOM 811 N N . GLY A 1 111 ? 17.013 -3.404 -17.106 1.00 94.75 111 GLY A N 1
ATOM 812 C CA . GLY A 1 111 ? 15.616 -3.058 -17.311 1.00 94.75 111 GLY A CA 1
ATOM 813 C C . GLY A 1 111 ? 14.657 -3.935 -16.530 1.00 94.75 111 GLY A C 1
ATOM 814 O O . GLY A 1 111 ? 15.038 -4.983 -16.011 1.00 94.75 111 GLY A O 1
ATOM 815 N N . PHE A 1 112 ? 13.420 -3.467 -16.414 1.00 95.75 112 PHE A N 1
ATOM 816 C CA . PHE A 1 112 ? 12.315 -4.257 -15.887 1.00 95.75 112 PHE A CA 1
ATOM 817 C C . PHE A 1 112 ? 10.995 -3.838 -16.530 1.00 95.75 112 PHE A C 1
ATOM 819 O O . PHE A 1 112 ? 10.789 -2.667 -16.861 1.00 95.75 112 PHE A O 1
ATOM 826 N N . THR A 1 113 ? 10.088 -4.800 -16.667 1.00 96.75 113 THR A N 1
ATOM 827 C CA . THR A 1 113 ? 8.710 -4.540 -17.083 1.00 96.75 113 THR A CA 1
ATOM 828 C C . THR A 1 113 ? 7.913 -3.951 -15.924 1.00 96.75 113 THR A C 1
ATOM 830 O O . THR A 1 113 ? 7.944 -4.471 -14.805 1.00 96.75 113 THR A O 1
ATOM 833 N N . ALA A 1 114 ? 7.170 -2.879 -16.189 1.00 96.50 114 ALA A N 1
ATOM 834 C CA . ALA A 1 114 ? 6.330 -2.201 -15.215 1.00 96.50 114 ALA A CA 1
ATOM 835 C C . ALA A 1 114 ? 4.962 -1.854 -15.803 1.00 96.50 114 ALA A C 1
ATOM 837 O O . ALA A 1 114 ? 4.827 -1.484 -16.965 1.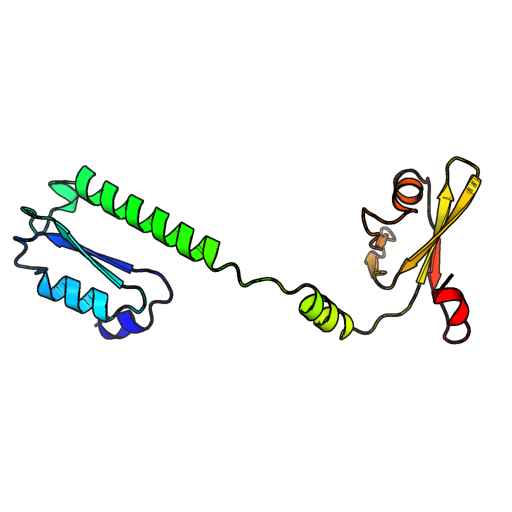00 96.50 114 ALA A O 1
ATOM 838 N N . ASN A 1 115 ? 3.938 -1.912 -14.960 1.00 96.25 115 ASN A N 1
ATOM 839 C CA . ASN A 1 115 ? 2.604 -1.400 -15.271 1.00 96.25 115 ASN A CA 1
ATOM 840 C C . ASN A 1 115 ? 2.133 -0.359 -14.234 1.00 96.25 115 ASN A C 1
ATOM 842 O O . ASN A 1 115 ? 0.957 -0.016 -14.179 1.00 96.25 115 ASN A O 1
ATOM 846 N N . SER A 1 116 ? 3.070 0.137 -13.413 1.00 96.94 116 SER A N 1
ATOM 847 C CA . SER A 1 116 ? 2.883 1.155 -12.369 1.00 96.94 116 SER A CA 1
ATOM 848 C C . SER A 1 116 ? 3.206 2.579 -12.844 1.00 96.94 116 SER A C 1
ATOM 850 O O . SER A 1 116 ? 3.235 3.506 -12.036 1.00 96.94 116 SER A O 1
ATOM 852 N N . PHE A 1 117 ? 3.494 2.756 -14.138 1.00 97.69 117 PHE A N 1
ATOM 853 C CA . PHE A 1 117 ? 3.807 4.056 -14.727 1.00 97.69 117 PHE A CA 1
ATOM 854 C C . PHE A 1 117 ? 2.627 5.027 -14.595 1.00 97.69 117 PHE A C 1
ATOM 856 O O . PHE A 1 117 ? 1.487 4.666 -14.873 1.00 97.69 117 PHE A O 1
ATOM 863 N N . THR A 1 118 ? 2.905 6.268 -14.194 1.00 97.38 118 THR A N 1
ATOM 864 C CA . THR A 1 118 ? 1.913 7.347 -14.096 1.00 97.38 118 THR A CA 1
ATOM 865 C C . THR A 1 118 ? 2.535 8.697 -14.458 1.00 97.38 118 THR A C 1
ATOM 867 O O . THR A 1 118 ? 3.656 9.004 -14.050 1.00 97.38 118 THR A O 1
ATOM 870 N N . SER A 1 119 ? 1.792 9.529 -15.195 1.00 96.81 119 SER A N 1
ATOM 871 C CA . SER A 1 119 ? 2.127 10.947 -15.393 1.00 96.81 119 SER A CA 1
ATOM 872 C C . SER A 1 119 ? 1.814 11.743 -14.125 1.00 96.81 119 SER A C 1
ATOM 874 O O . SER A 1 119 ? 0.724 11.602 -13.578 1.00 96.81 119 SER A O 1
ATOM 876 N N . VAL A 1 120 ? 2.741 12.588 -13.669 1.00 97.88 120 VAL A N 1
ATOM 877 C CA . VAL A 1 120 ? 2.620 13.309 -12.387 1.00 97.88 120 VAL A CA 1
ATOM 878 C C . VAL A 1 120 ? 2.386 14.803 -12.583 1.00 97.88 120 VAL A C 1
ATOM 880 O O . VAL A 1 120 ? 1.507 15.370 -11.943 1.00 97.88 120 VAL A O 1
ATOM 883 N N . SER A 1 121 ? 3.165 15.452 -13.446 1.00 97.94 121 SER A N 1
ATOM 884 C CA . SER A 1 121 ? 3.116 16.905 -13.634 1.00 97.94 121 SER A CA 1
ATOM 885 C C . SER A 1 121 ? 3.552 17.286 -15.044 1.00 97.94 121 SER A C 1
ATOM 887 O O . SER A 1 121 ? 4.376 16.597 -15.644 1.00 97.94 121 SER A O 1
ATOM 889 N N . LEU A 1 122 ? 3.005 18.390 -15.557 1.00 96.81 122 LEU A N 1
ATOM 890 C CA . LEU A 1 122 ? 3.421 18.992 -16.824 1.00 96.81 122 LEU A CA 1
ATOM 891 C C . LEU A 1 122 ? 4.521 20.045 -16.623 1.00 96.81 122 LEU A C 1
ATOM 893 O O . LEU A 1 122 ? 5.442 20.106 -17.428 1.00 96.81 122 LEU A O 1
ATOM 897 N N . GLU A 1 123 ? 4.443 20.833 -15.545 1.00 96.00 123 GLU A N 1
ATOM 898 C CA . GLU A 1 123 ? 5.418 21.878 -15.211 1.00 96.00 123 GLU A CA 1
ATOM 899 C C . GLU A 1 123 ? 5.743 21.847 -13.702 1.00 96.00 123 GLU A C 1
ATOM 901 O O . GLU A 1 123 ? 4.896 22.227 -12.890 1.00 96.00 123 GLU A O 1
ATOM 906 N N . PRO A 1 124 ? 6.934 21.363 -13.299 1.00 95.81 124 PRO A N 1
ATOM 907 C CA . PRO A 1 124 ? 7.935 20.722 -14.154 1.00 95.81 124 PRO A CA 1
ATOM 908 C C . PRO A 1 124 ? 7.422 19.379 -14.714 1.00 95.81 124 PRO A C 1
ATOM 910 O O . PRO A 1 124 ? 6.522 18.776 -14.115 1.00 95.81 124 PRO A O 1
ATOM 913 N N . PRO A 1 125 ? 7.977 18.882 -15.834 1.00 97.06 125 PRO A N 1
ATOM 914 C CA . PRO A 1 125 ? 7.560 17.615 -16.428 1.00 97.06 125 PRO A CA 1
ATOM 915 C C . PRO A 1 125 ? 8.013 16.438 -15.557 1.00 97.06 125 PRO A C 1
ATOM 917 O O . PRO A 1 125 ? 9.207 16.161 -15.441 1.00 97.06 125 PRO A O 1
ATOM 920 N N . LEU A 1 126 ? 7.059 15.737 -14.939 1.00 98.06 126 LEU A N 1
ATOM 921 C CA . LEU A 1 126 ? 7.326 14.637 -14.009 1.00 98.06 126 LEU A CA 1
ATOM 922 C C . LEU A 1 126 ? 6.511 13.390 -14.345 1.00 98.06 126 LEU A C 1
ATOM 924 O O . LEU A 1 126 ? 5.319 13.453 -14.657 1.00 98.06 126 LEU A O 1
ATOM 928 N N . VAL A 1 127 ? 7.154 12.240 -14.165 1.00 98.06 127 VAL A N 1
ATOM 929 C CA . VAL A 1 127 ? 6.557 10.904 -14.246 1.00 98.06 127 VAL A CA 1
ATOM 930 C C . VAL A 1 127 ? 6.990 10.071 -13.043 1.00 98.06 127 VAL A C 1
ATOM 932 O O . VAL A 1 127 ? 8.000 10.367 -12.405 1.00 98.06 127 VAL A O 1
ATOM 935 N N . LEU A 1 128 ? 6.236 9.015 -12.744 1.00 97.75 128 LEU A N 1
ATOM 936 C CA . LEU A 1 128 ? 6.527 8.080 -11.662 1.00 97.75 128 LEU A CA 1
ATOM 937 C C . LEU A 1 128 ? 6.411 6.639 -12.154 1.00 97.75 128 LEU A C 1
ATOM 939 O O . LEU A 1 128 ? 5.522 6.305 -12.935 1.00 97.75 128 LEU A O 1
ATOM 943 N N . VAL A 1 129 ? 7.304 5.782 -11.662 1.00 97.25 129 VAL A N 1
ATOM 944 C CA . VAL A 1 129 ? 7.215 4.327 -11.797 1.00 97.25 129 VAL A CA 1
ATOM 945 C C . VAL A 1 129 ? 7.686 3.666 -10.504 1.00 97.25 129 VAL A C 1
ATOM 947 O O . VAL A 1 129 ? 8.606 4.152 -9.847 1.00 97.25 129 VAL A O 1
ATOM 950 N N . CYS A 1 130 ? 7.052 2.558 -10.125 1.00 96.94 130 CYS A N 1
ATOM 951 C CA . CYS A 1 130 ? 7.373 1.839 -8.894 1.00 96.94 130 CYS A CA 1
ATOM 952 C C . CYS A 1 130 ? 8.207 0.590 -9.193 1.00 96.94 130 CYS A C 1
ATOM 954 O O . CYS A 1 130 ? 7.735 -0.315 -9.883 1.00 96.94 130 CYS A O 1
ATOM 956 N N . ILE A 1 131 ? 9.401 0.513 -8.601 1.00 95.81 131 ILE A N 1
ATOM 957 C CA . ILE A 1 131 ? 10.258 -0.679 -8.585 1.00 95.81 131 ILE A CA 1
ATOM 958 C C . ILE A 1 131 ? 10.179 -1.379 -7.222 1.00 95.81 131 ILE A C 1
ATOM 960 O O . ILE A 1 131 ? 10.156 -0.741 -6.167 1.00 95.81 131 ILE A O 1
ATOM 964 N N . ALA A 1 132 ? 10.142 -2.712 -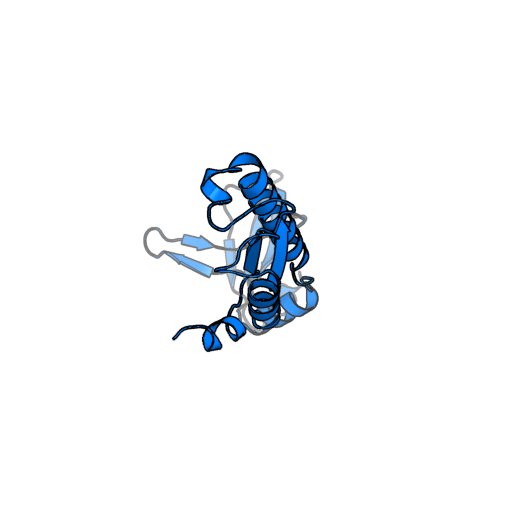7.219 1.00 94.62 132 ALA A N 1
ATOM 965 C CA . ALA A 1 132 ? 10.191 -3.476 -5.978 1.00 94.62 132 ALA A CA 1
ATOM 966 C C . ALA A 1 132 ? 11.582 -3.373 -5.331 1.00 94.62 132 ALA A C 1
ATOM 968 O O . ALA A 1 132 ? 12.594 -3.584 -5.994 1.00 94.62 132 ALA A O 1
ATOM 969 N N . LYS A 1 133 ? 11.643 -3.176 -4.008 1.00 94.06 133 LYS A N 1
ATOM 970 C CA . LYS A 1 133 ? 12.913 -3.137 -3.246 1.00 94.06 133 LYS A CA 1
ATOM 971 C C . LYS A 1 133 ? 13.782 -4.390 -3.410 1.00 94.06 133 LYS A C 1
ATOM 973 O O . LYS A 1 133 ? 14.990 -4.331 -3.237 1.00 94.06 133 LYS A O 1
ATOM 978 N N . LYS A 1 134 ? 13.155 -5.532 -3.711 1.00 94.06 134 LYS A N 1
ATOM 979 C CA . LYS A 1 134 ? 13.820 -6.827 -3.927 1.00 94.06 134 LYS A CA 1
ATOM 980 C C . LYS A 1 134 ? 14.163 -7.101 -5.398 1.00 94.06 134 LYS A C 1
ATOM 982 O O . LYS A 1 134 ? 14.646 -8.186 -5.700 1.00 94.06 134 LYS A O 1
ATOM 987 N N . ALA A 1 135 ? 13.861 -6.182 -6.317 1.00 91.38 135 ALA A N 1
ATOM 988 C CA . ALA A 1 135 ? 14.176 -6.367 -7.729 1.00 91.38 135 ALA A CA 1
ATOM 989 C C . ALA A 1 135 ? 15.696 -6.376 -7.934 1.00 91.38 135 ALA A C 1
ATOM 991 O O . ALA A 1 135 ? 16.395 -5.528 -7.383 1.00 91.38 135 ALA A O 1
ATOM 992 N N . LEU A 1 136 ? 16.196 -7.294 -8.768 1.00 87.38 136 LEU A N 1
ATOM 993 C CA . LEU A 1 136 ? 17.627 -7.427 -9.068 1.00 87.38 136 LEU A CA 1
ATOM 994 C C . LEU A 1 136 ? 18.239 -6.102 -9.561 1.00 87.38 136 LEU A C 1
ATOM 996 O O . LEU A 1 136 ? 19.330 -5.730 -9.148 1.00 87.38 136 LEU A O 1
ATOM 1000 N N . GLY A 1 137 ? 17.500 -5.352 -10.38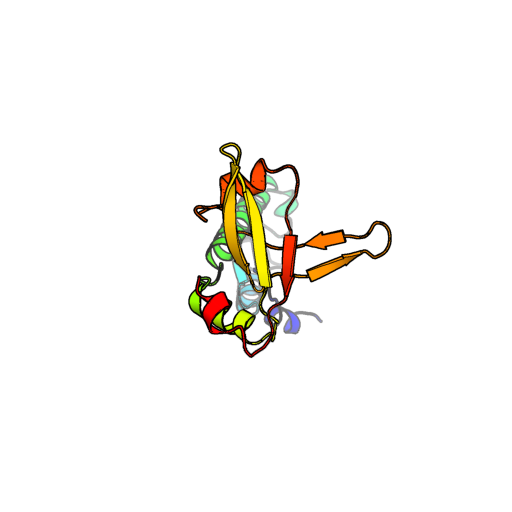6 1.00 86.88 137 GLY A N 1
ATOM 1001 C CA . GLY A 1 137 ? 17.922 -4.049 -10.907 1.00 86.88 137 GLY A CA 1
ATOM 1002 C C . GLY A 1 137 ? 17.751 -2.865 -9.947 1.00 86.88 137 GLY A C 1
ATOM 1003 O O . GLY A 1 137 ? 18.135 -1.759 -10.310 1.00 86.88 137 GLY A O 1
ATOM 1004 N N . HIS A 1 138 ? 17.194 -3.047 -8.740 1.00 94.50 138 HIS A N 1
ATOM 1005 C CA . HIS A 1 138 ? 16.867 -1.934 -7.833 1.00 94.50 138 HIS A CA 1
ATOM 1006 C C . HIS A 1 138 ? 18.067 -1.028 -7.542 1.00 94.50 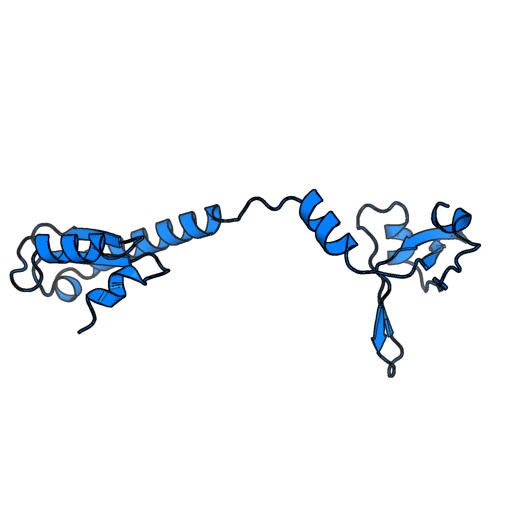138 HIS A C 1
ATOM 1008 O O . HIS A 1 138 ? 17.930 0.195 -7.558 1.00 94.50 138 HIS A O 1
ATOM 1014 N N . GLN A 1 139 ? 19.241 -1.617 -7.291 1.00 94.00 139 GLN A N 1
ATOM 1015 C CA . GLN A 1 139 ? 20.461 -0.848 -7.037 1.00 94.00 139 GLN A CA 1
ATOM 1016 C C . GLN A 1 139 ? 20.855 0.002 -8.249 1.00 94.00 139 GLN A C 1
ATOM 1018 O O . GLN A 1 139 ? 21.031 1.205 -8.095 1.00 94.00 139 GLN A O 1
ATOM 1023 N N . ALA A 1 140 ? 20.858 -0.577 -9.454 1.00 95.50 140 ALA A N 1
ATOM 1024 C CA . ALA A 1 140 ? 21.177 0.153 -10.681 1.00 95.50 140 ALA A CA 1
ATOM 1025 C C . ALA A 1 140 ? 20.240 1.351 -10.916 1.00 95.50 140 ALA A C 1
ATOM 1027 O O . ALA A 1 140 ? 20.696 2.427 -11.284 1.00 95.50 140 ALA A O 1
ATOM 1028 N N . PHE A 1 141 ? 18.937 1.208 -10.651 1.00 96.00 141 PHE A N 1
ATOM 1029 C CA . PHE A 1 141 ? 17.992 2.328 -10.759 1.00 96.00 141 PHE A CA 1
ATOM 1030 C C . PHE A 1 141 ? 18.146 3.373 -9.647 1.00 96.00 141 PHE A C 1
ATOM 1032 O O . PHE A 1 141 ? 17.833 4.538 -9.869 1.00 96.00 141 PHE A O 1
ATOM 1039 N N . SER A 1 142 ? 18.618 2.975 -8.463 1.00 94.00 142 SER A N 1
ATOM 1040 C CA . SER A 1 142 ? 18.793 3.888 -7.326 1.00 94.00 142 SER A CA 1
ATOM 1041 C C . SER A 1 142 ? 20.044 4.761 -7.452 1.00 94.00 142 SER A C 1
ATOM 1043 O O . SER A 1 142 ? 20.067 5.857 -6.899 1.00 94.00 142 SER A O 1
ATOM 1045 N N . THR A 1 143 ? 21.078 4.282 -8.151 1.00 93.19 143 THR A N 1
ATOM 1046 C CA . THR A 1 143 ? 22.348 5.008 -8.333 1.00 93.19 143 THR A CA 1
ATOM 1047 C C . THR A 1 143 ? 22.521 5.610 -9.727 1.00 93.19 143 THR A C 1
ATOM 1049 O O . THR A 1 143 ? 23.400 6.449 -9.925 1.00 93.19 143 THR A O 1
ATOM 1052 N N . SER A 1 144 ? 21.681 5.232 -10.697 1.00 94.06 144 SER A N 1
ATOM 1053 C CA . SER A 1 144 ? 21.759 5.768 -12.055 1.00 94.06 144 SER A CA 1
ATOM 1054 C C . SER A 1 144 ? 21.480 7.272 -12.128 1.00 94.06 144 SER A C 1
ATOM 1056 O O . SER A 1 144 ? 20.656 7.832 -11.406 1.00 94.06 144 SER A O 1
ATOM 1058 N N . ARG A 1 145 ? 22.133 7.924 -13.096 1.00 92.94 145 ARG A N 1
ATOM 1059 C CA . ARG A 1 145 ? 21.922 9.336 -13.442 1.00 92.94 145 ARG A CA 1
ATOM 1060 C C . ARG A 1 145 ? 20.639 9.590 -14.238 1.00 92.94 145 ARG A C 1
ATOM 1062 O O . ARG A 1 145 ? 20.269 10.749 -14.410 1.00 92.94 145 ARG A O 1
ATOM 1069 N N . GLY A 1 146 ? 19.988 8.551 -14.755 1.00 95.31 146 GLY A N 1
ATOM 1070 C CA . GLY A 1 146 ? 18.762 8.679 -15.537 1.00 95.31 146 GLY A CA 1
ATOM 1071 C C . GLY A 1 146 ? 18.205 7.335 -15.993 1.00 95.31 146 GLY A C 1
ATOM 1072 O O . GLY A 1 146 ? 18.886 6.316 -15.976 1.00 95.31 146 GLY A O 1
ATOM 1073 N N . PHE A 1 147 ? 16.951 7.332 -16.422 1.00 97.31 147 PHE A N 1
ATOM 1074 C CA . PHE A 1 147 ? 16.278 6.149 -16.950 1.00 97.31 147 PHE A CA 1
ATOM 1075 C C . PHE A 1 147 ? 15.375 6.541 -18.119 1.00 97.31 147 PHE A C 1
ATOM 1077 O O . PHE A 1 147 ? 15.054 7.715 -18.304 1.00 97.31 147 PHE A O 1
ATOM 1084 N N . ALA A 1 148 ? 14.952 5.550 -18.898 1.00 98.00 148 ALA A N 1
ATOM 1085 C CA . ALA A 1 148 ? 13.984 5.717 -19.974 1.00 98.00 148 ALA A CA 1
ATOM 1086 C C . ALA A 1 148 ? 12.723 4.885 -19.710 1.00 98.00 148 ALA A C 1
ATOM 1088 O O . ALA A 1 148 ? 12.790 3.810 -19.108 1.00 98.00 148 ALA A O 1
ATOM 1089 N N . ILE A 1 149 ? 11.580 5.392 -20.178 1.00 98.06 149 ILE A N 1
ATOM 1090 C CA . ILE A 1 149 ? 10.287 4.704 -20.163 1.00 98.06 149 ILE A CA 1
ATOM 1091 C C . ILE A 1 149 ? 9.930 4.348 -21.602 1.00 98.06 149 ILE A C 1
ATOM 1093 O O . ILE A 1 149 ? 9.688 5.232 -22.420 1.00 98.06 149 ILE A O 1
ATOM 1097 N N . ASN A 1 150 ? 9.873 3.054 -21.899 1.00 98.00 150 ASN A N 1
ATOM 1098 C CA . ASN A 1 150 ? 9.480 2.543 -23.207 1.00 98.00 150 ASN A CA 1
ATOM 1099 C C . ASN A 1 150 ? 8.045 2.026 -23.104 1.00 98.00 150 ASN A C 1
ATOM 1101 O O . ASN A 1 150 ? 7.806 1.047 -22.402 1.00 98.00 150 ASN A O 1
ATOM 1105 N N . ILE A 1 151 ? 7.091 2.686 -23.758 1.00 97.81 151 ILE A N 1
ATOM 1106 C CA . ILE A 1 151 ? 5.685 2.258 -23.780 1.00 97.81 151 ILE A CA 1
ATOM 1107 C C . ILE A 1 151 ? 5.524 1.218 -24.889 1.00 97.81 151 ILE A C 1
ATOM 1109 O O . ILE A 1 151 ? 5.859 1.501 -26.038 1.00 97.81 151 ILE A O 1
ATOM 1113 N N . LEU A 1 152 ? 5.047 0.021 -24.542 1.00 97.69 152 LEU A N 1
ATOM 1114 C CA . LEU A 1 152 ? 4.945 -1.087 -25.489 1.00 97.69 152 LEU A CA 1
ATOM 1115 C C . LEU A 1 152 ? 3.644 -1.039 -26.295 1.00 97.69 152 LEU A C 1
ATOM 1117 O O . LEU A 1 152 ? 2.581 -0.725 -25.755 1.00 97.69 152 LEU A O 1
ATOM 1121 N N . SER A 1 153 ? 3.730 -1.419 -27.570 1.00 97.12 153 SER A N 1
ATOM 1122 C CA . SER A 1 153 ? 2.563 -1.754 -28.389 1.00 97.12 153 SER A CA 1
ATOM 1123 C C . SER A 1 153 ? 2.132 -3.214 -28.197 1.00 97.12 153 SER A C 1
ATOM 1125 O O . SER A 1 153 ? 2.840 -4.024 -27.592 1.00 97.12 153 SER A O 1
ATOM 1127 N N . GLU A 1 154 ? 0.967 -3.569 -28.743 1.00 95.06 154 GLU A N 1
ATOM 1128 C CA . GLU A 1 154 ? 0.432 -4.937 -28.704 1.00 95.06 154 GLU A CA 1
ATOM 1129 C C . GLU A 1 154 ? 1.386 -5.966 -29.341 1.00 95.06 154 GLU A C 1
ATOM 1131 O O . GLU A 1 154 ? 1.638 -7.025 -28.758 1.00 95.06 154 GLU A O 1
ATOM 1136 N N . ASP A 1 155 ? 2.006 -5.619 -30.472 1.00 97.06 155 ASP A N 1
ATOM 1137 C CA . ASP A 1 155 ? 2.950 -6.484 -31.196 1.00 97.06 155 ASP A CA 1
ATOM 1138 C C . ASP A 1 155 ? 4.223 -6.794 -30.388 1.00 97.06 155 ASP A C 1
ATOM 1140 O O . ASP A 1 155 ? 4.929 -7.769 -30.651 1.00 97.06 155 ASP A O 1
ATOM 1144 N N . GLN A 1 156 ? 4.516 -5.989 -29.363 1.00 95.81 156 GLN A N 1
ATOM 1145 C CA . GLN A 1 156 ? 5.687 -6.137 -28.500 1.00 95.81 156 GLN A CA 1
ATOM 1146 C C . GLN A 1 156 ? 5.409 -6.982 -27.251 1.00 95.81 156 GLN A C 1
ATOM 1148 O O . GLN A 1 156 ? 6.208 -6.986 -26.314 1.00 95.81 156 GLN A O 1
ATOM 1153 N N . LYS A 1 157 ? 4.318 -7.758 -27.224 1.00 92.75 157 LYS A N 1
ATOM 1154 C CA . LYS A 1 157 ? 4.003 -8.658 -26.105 1.00 92.75 157 LYS A CA 1
ATOM 1155 C C . LYS A 1 157 ? 5.171 -9.575 -25.727 1.00 92.75 157 LYS A C 1
ATOM 1157 O O . LYS A 1 157 ? 5.419 -9.764 -24.539 1.00 92.75 157 LYS A O 1
ATOM 1162 N N . ALA A 1 158 ? 5.920 -10.096 -26.702 1.00 94.31 158 ALA A N 1
ATOM 1163 C CA . ALA A 1 158 ? 7.095 -10.933 -26.437 1.00 94.31 158 ALA A CA 1
ATOM 1164 C C . ALA A 1 158 ? 8.195 -10.185 -25.656 1.00 94.31 158 ALA A C 1
ATOM 1166 O O . ALA A 1 158 ? 8.878 -10.790 -24.839 1.00 94.31 158 ALA A O 1
ATOM 1167 N N . ALA A 1 159 ? 8.320 -8.867 -25.850 1.00 91.50 159 ALA A N 1
ATOM 1168 C CA . ALA A 1 159 ? 9.277 -8.030 -25.133 1.00 91.50 159 ALA A CA 1
ATOM 1169 C C . ALA A 1 159 ? 8.844 -7.714 -23.687 1.00 91.50 159 ALA A C 1
ATOM 1171 O O . ALA A 1 159 ? 9.676 -7.430 -22.834 1.00 91.50 159 ALA A O 1
ATOM 1172 N N . SER A 1 160 ? 7.545 -7.782 -23.372 1.00 87.69 160 SER A N 1
ATOM 1173 C CA . SER A 1 160 ? 7.058 -7.542 -22.001 1.00 87.69 160 SER A CA 1
ATOM 1174 C C . SER A 1 160 ? 7.548 -8.580 -20.981 1.00 87.69 160 SER A C 1
ATOM 1176 O O . SER A 1 160 ? 7.487 -8.336 -19.777 1.00 87.69 160 SER A O 1
ATOM 1178 N N . GLY A 1 161 ? 8.030 -9.728 -21.464 1.00 75.50 161 GLY A N 1
ATOM 1179 C CA . GLY A 1 161 ? 8.579 -10.823 -20.668 1.00 75.50 161 GLY A CA 1
ATOM 1180 C C . GLY A 1 161 ? 10.063 -11.083 -20.918 1.00 75.50 161 GLY A C 1
ATOM 1181 O O . GLY A 1 161 ? 10.479 -12.231 -20.772 1.00 75.50 161 GLY A O 1
ATOM 1182 N N . ILE A 1 162 ? 10.819 -10.058 -21.334 1.00 54.06 162 ILE A N 1
ATOM 1183 C CA . ILE A 1 162 ? 12.292 -10.079 -21.268 1.00 54.06 162 ILE A CA 1
ATOM 1184 C C . ILE A 1 162 ? 12.729 -10.267 -19.812 1.00 54.06 162 ILE A C 1
ATOM 1186 O O . ILE A 1 162 ? 12.128 -9.613 -18.926 1.00 54.06 162 ILE A O 1
#

Foldseek 3Di:
DCLQCLLVDPAAEEQEAECPEPPCHQVNSVVSQVSHPRRDYYYHYPDYDVCCPVPVVVVVVVVVVVVVVSVVVVVVPPPPDDVVVVVVVVVVDDFFKKKKWFAAPVRHIDIAIFRQKDFDDVVVGDIDTDDDPPDPCNVRVVPTPDMDIGTDDPVCPVVSVD